Protein AF-A0A7L3JAN7-F1 (afdb_monomer)

Mean predicted aligned error: 4.41 Å

pLDDT: mean 91.69, std 8.7, range [56.47, 98.56]

Secondary structure (DSSP, 8-state):
--HHHHHHHHHHHHHHHHHHHHHS-TTT-HHHHHHHHHHHHHHHHHHHHHHHHHHHHH-TTSPPP-GGGGGS-HHHHHTTHHHHHHHHHHHHHHT---S--HHHHHHHHHHHHHHHHHHHHHHHHHHHHHHH-TT---HHHHHHHHHHHHHHHHHHHH-

Radius of gyration: 16.29 Å; Cα contacts (8 Å, |Δi|>4): 127; chains: 1; bounding box: 38×38×42 Å

Foldseek 3Di:
DQLLVQLLVLLVQLVVLVVVLVPDDCVVPVPVNVVSVVSNLVSVLSNVVSLVVVCCVQPVPLFDDQPVCVVDDPVCVVVRVLSVLLVVLVCLQVVHDDPDDVVLSVVLNVLSVQLVVLVVVLSVVSNVCSVPPSDDQDPVNSVSSSSNSVSSSVNVNSD

Organism: Thalassarche chlororhynchos (NCBI:txid54017)

Structure (mmCIF, N/CA/C/O backbone):
data_AF-A0A7L3JAN7-F1
#
_entry.id   AF-A0A7L3JAN7-F1
#
loop_
_atom_site.group_PDB
_atom_site.id
_atom_site.type_symbol
_atom_site.label_atom_id
_atom_site.label_alt_id
_atom_site.label_comp_id
_atom_site.label_asym_id
_atom_site.label_entity_id
_atom_site.label_seq_id
_atom_site.pdbx_PDB_ins_code
_atom_site.Cartn_x
_atom_site.Cartn_y
_atom_site.Cartn_z
_atom_site.occupancy
_atom_site.B_iso_or_equiv
_atom_site.auth_seq_id
_atom_site.auth_comp_id
_atom_site.auth_asym_id
_atom_site.auth_atom_id
_atom_site.pdbx_PDB_model_num
ATOM 1 N N . PRO A 1 1 ? 6.559 2.636 20.059 1.00 58.41 1 PRO A N 1
ATOM 2 C CA . PRO A 1 1 ? 6.334 3.864 19.250 1.00 58.41 1 PRO A CA 1
ATOM 3 C C . PRO A 1 1 ? 4.873 3.935 18.775 1.00 58.41 1 PRO A C 1
ATOM 5 O O . PRO A 1 1 ? 4.295 2.883 18.518 1.00 58.41 1 PRO A O 1
ATOM 8 N N . ARG A 1 2 ? 4.266 5.126 18.675 1.00 86.06 2 ARG A N 1
ATOM 9 C CA . ARG A 1 2 ? 2.889 5.271 18.154 1.00 86.06 2 ARG A CA 1
ATOM 10 C C . ARG A 1 2 ? 2.864 4.901 16.658 1.00 86.06 2 ARG A C 1
ATOM 12 O O . ARG A 1 2 ? 3.859 5.122 15.967 1.00 86.06 2 ARG A O 1
ATOM 19 N N . LEU A 1 3 ? 1.791 4.283 16.159 1.00 93.88 3 LEU A N 1
ATOM 20 C CA . LEU A 1 3 ? 1.732 3.800 14.766 1.00 93.88 3 LEU A CA 1
ATOM 21 C C . LEU A 1 3 ? 1.834 4.943 13.749 1.00 93.88 3 LEU A C 1
ATOM 23 O O . LEU A 1 3 ? 2.623 4.853 12.817 1.00 93.88 3 LEU A O 1
ATOM 27 N N . LEU A 1 4 ? 1.150 6.06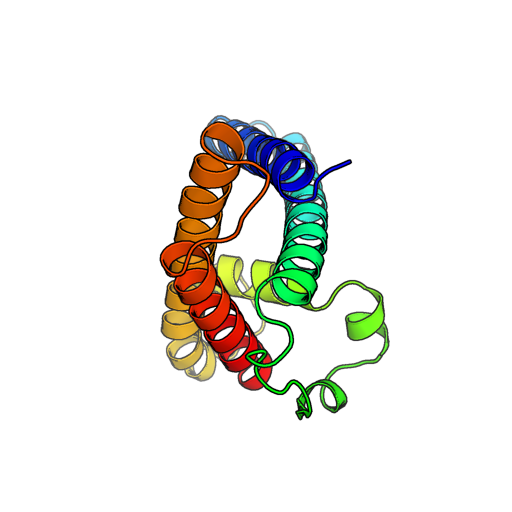3 13.991 1.00 94.38 4 LEU A N 1
ATOM 28 C CA . LEU A 1 4 ? 1.204 7.252 13.131 1.00 94.38 4 LEU A CA 1
ATOM 29 C C . LEU A 1 4 ? 2.622 7.828 12.965 1.00 94.38 4 LEU A C 1
ATOM 31 O O . LEU A 1 4 ? 3.001 8.239 11.869 1.00 94.38 4 LEU A O 1
ATOM 35 N N . SER A 1 5 ? 3.455 7.805 14.012 1.00 94.25 5 SER A N 1
ATOM 36 C CA . SER A 1 5 ? 4.853 8.237 13.871 1.00 94.25 5 SER A CA 1
ATOM 37 C C . SER A 1 5 ? 5.676 7.250 13.040 1.00 94.25 5 SER A C 1
ATOM 39 O O . SER A 1 5 ? 6.516 7.674 12.258 1.00 94.25 5 SER A O 1
ATOM 41 N N . GLN A 1 6 ? 5.430 5.940 13.183 1.00 95.94 6 GLN A N 1
ATOM 42 C CA . GLN A 1 6 ? 6.083 4.931 12.334 1.00 95.94 6 GLN A CA 1
ATOM 43 C C . GLN A 1 6 ? 5.673 5.123 10.871 1.00 95.94 6 GLN A C 1
ATOM 45 O O . GLN A 1 6 ? 6.530 5.110 9.993 1.00 95.94 6 GLN A O 1
ATOM 50 N N . PHE A 1 7 ? 4.382 5.371 10.633 1.00 97.06 7 PHE A N 1
ATOM 51 C CA . PHE A 1 7 ? 3.840 5.634 9.308 1.00 97.06 7 PHE A CA 1
ATOM 52 C C . PHE A 1 7 ? 4.507 6.841 8.653 1.00 97.06 7 PHE A C 1
ATOM 54 O O . PHE A 1 7 ? 4.970 6.727 7.527 1.00 97.06 7 PHE A O 1
ATOM 61 N N . PHE A 1 8 ? 4.621 7.959 9.376 1.00 96.56 8 PHE A N 1
ATOM 62 C CA . PHE A 1 8 ? 5.249 9.178 8.865 1.00 96.56 8 PHE A CA 1
ATOM 63 C C . PHE A 1 8 ? 6.664 8.914 8.327 1.00 96.56 8 PHE A C 1
ATOM 65 O O . PHE A 1 8 ? 6.959 9.243 7.183 1.00 96.56 8 PHE A O 1
ATOM 72 N N . PHE A 1 9 ? 7.520 8.246 9.108 1.00 97.19 9 PHE A N 1
ATOM 73 C CA . PHE A 1 9 ? 8.890 7.949 8.676 1.00 97.19 9 PHE A CA 1
ATOM 74 C C . PHE A 1 9 ? 8.959 6.913 7.546 1.00 97.19 9 PHE A C 1
ATOM 76 O O . PHE A 1 9 ? 9.821 7.012 6.670 1.00 97.19 9 PHE A O 1
ATOM 83 N N . ALA A 1 10 ? 8.073 5.913 7.550 1.00 98.12 10 ALA A N 1
ATOM 84 C CA . ALA A 1 10 ? 7.998 4.936 6.467 1.00 98.12 10 ALA A CA 1
ATOM 85 C C . ALA A 1 10 ? 7.574 5.599 5.148 1.00 98.12 10 ALA A C 1
ATOM 87 O O . ALA A 1 10 ? 8.159 5.340 4.098 1.00 98.12 10 ALA A O 1
ATOM 88 N N . ASP A 1 11 ? 6.604 6.502 5.212 1.00 98.31 11 ASP A N 1
ATOM 89 C CA . ASP A 1 11 ? 6.103 7.247 4.068 1.00 98.31 11 ASP A CA 1
ATOM 90 C C . ASP A 1 11 ? 7.118 8.284 3.541 1.00 98.31 11 ASP A C 1
ATOM 92 O O . ASP A 1 11 ? 7.285 8.415 2.323 1.00 98.31 11 ASP A O 1
ATOM 96 N N . GLU A 1 12 ? 7.867 8.960 4.420 1.00 98.00 12 GLU A N 1
ATOM 97 C CA . GLU A 1 12 ? 9.006 9.797 4.016 1.00 98.00 12 GLU A CA 1
ATOM 98 C C . GLU A 1 12 ? 10.072 8.983 3.277 1.00 98.00 12 GLU A C 1
ATOM 100 O O . GLU A 1 12 ? 10.631 9.454 2.285 1.00 98.00 12 GLU A O 1
ATOM 105 N N . ARG A 1 13 ? 10.346 7.750 3.727 1.00 98.12 13 ARG A N 1
ATOM 106 C CA . ARG A 1 13 ? 11.302 6.861 3.058 1.00 98.12 13 ARG A CA 1
ATOM 107 C C . ARG A 1 13 ? 10.844 6.512 1.644 1.00 98.12 13 ARG A C 1
ATOM 109 O O . ARG A 1 13 ? 11.642 6.655 0.725 1.00 98.12 13 ARG A O 1
ATOM 116 N N . VAL A 1 14 ? 9.583 6.110 1.463 1.00 98.06 14 VAL A N 1
ATOM 117 C CA . VAL A 1 14 ? 9.018 5.842 0.126 1.00 98.06 14 VAL A CA 1
ATOM 118 C C . VAL A 1 14 ? 9.129 7.090 -0.753 1.00 98.06 14 VAL A C 1
ATOM 120 O O . VAL A 1 14 ? 9.633 7.022 -1.868 1.00 98.06 14 VAL A O 1
ATOM 123 N N . THR A 1 15 ? 8.717 8.249 -0.234 1.00 97.88 15 THR A N 1
ATOM 124 C CA . THR A 1 15 ? 8.755 9.527 -0.967 1.00 97.88 15 THR A CA 1
ATOM 125 C C . THR A 1 15 ? 10.170 9.892 -1.413 1.00 97.88 15 THR A C 1
ATOM 127 O O . THR A 1 15 ? 10.365 10.326 -2.546 1.00 97.88 15 THR A O 1
ATOM 130 N N . ARG A 1 16 ? 11.166 9.680 -0.547 1.00 98.12 16 ARG A N 1
ATOM 131 C CA . ARG A 1 16 ? 12.573 9.936 -0.860 1.00 98.12 16 ARG A CA 1
ATOM 132 C C . ARG A 1 16 ? 13.082 9.033 -1.977 1.00 98.12 16 ARG A C 1
ATOM 134 O O . ARG A 1 16 ? 13.635 9.546 -2.939 1.00 98.12 16 ARG A O 1
ATOM 141 N N . VAL A 1 17 ? 12.854 7.722 -1.880 1.00 97.75 17 VAL A N 1
ATOM 142 C CA . VAL A 1 17 ? 13.305 6.772 -2.909 1.00 97.75 17 VAL A CA 1
ATOM 143 C C . VAL A 1 17 ? 12.636 7.070 -4.255 1.00 97.75 17 VAL A C 1
ATOM 145 O O . VAL A 1 17 ? 13.313 7.082 -5.276 1.00 97.75 17 VAL A O 1
ATOM 148 N N . VAL A 1 18 ? 11.338 7.397 -4.270 1.00 96.12 18 VAL A N 1
ATOM 149 C CA . VAL A 1 18 ? 10.638 7.826 -5.497 1.00 96.12 18 VAL A CA 1
ATOM 150 C C . VAL A 1 18 ? 11.263 9.095 -6.087 1.00 96.12 18 VAL A C 1
ATOM 152 O O . VAL A 1 18 ? 11.450 9.180 -7.299 1.00 96.12 18 VAL A O 1
ATOM 155 N N . ALA A 1 19 ? 11.612 10.080 -5.256 1.00 97.00 19 ALA A N 1
ATOM 156 C CA . ALA A 1 19 ? 12.277 11.295 -5.723 1.00 97.00 19 ALA A CA 1
ATOM 157 C C . ALA A 1 19 ? 13.674 11.009 -6.303 1.00 97.00 19 ALA A C 1
ATOM 159 O O . ALA A 1 19 ? 14.031 11.588 -7.327 1.00 97.00 19 ALA A O 1
ATOM 160 N N . GLU A 1 20 ? 14.437 10.101 -5.687 1.00 96.69 20 GLU A N 1
ATOM 161 C CA . GLU A 1 20 ? 15.737 9.650 -6.198 1.00 96.69 20 GLU A CA 1
ATOM 162 C C . GLU A 1 20 ? 15.596 8.933 -7.547 1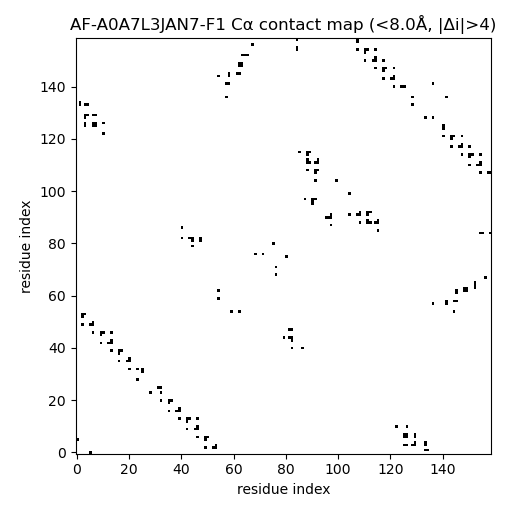.00 96.69 20 GLU A C 1
ATOM 164 O O . GLU A 1 20 ? 16.352 9.229 -8.467 1.00 96.69 20 GLU A O 1
ATOM 169 N N . ILE A 1 21 ? 14.590 8.063 -7.701 1.00 94.88 21 ILE A N 1
ATOM 170 C CA . ILE A 1 21 ? 14.285 7.392 -8.974 1.00 94.88 21 ILE A CA 1
ATOM 171 C C . ILE A 1 21 ? 13.954 8.414 -10.066 1.00 94.88 21 ILE A C 1
ATOM 173 O O . ILE A 1 21 ? 14.512 8.343 -11.155 1.00 94.88 21 ILE A O 1
ATOM 177 N N . ASN A 1 22 ? 13.082 9.383 -9.776 1.00 93.19 22 ASN A N 1
ATOM 178 C CA . ASN A 1 22 ? 12.664 10.397 -10.751 1.00 93.19 22 ASN A CA 1
ATOM 179 C C . ASN A 1 22 ? 13.799 11.346 -11.168 1.00 93.19 22 ASN A C 1
ATOM 181 O O . ASN A 1 22 ? 13.721 11.962 -12.228 1.00 93.19 22 ASN A O 1
ATOM 185 N N . GLY A 1 23 ? 14.817 11.510 -10.320 1.00 92.56 23 GLY A N 1
ATOM 186 C CA . GLY A 1 23 ? 16.007 12.305 -10.618 1.00 92.56 23 GLY A CA 1
ATOM 187 C C . GLY A 1 23 ? 17.126 11.522 -11.309 1.00 92.56 23 GLY A C 1
ATOM 188 O O . GLY A 1 23 ? 18.111 12.137 -11.718 1.00 92.56 23 GLY A O 1
ATOM 189 N N . LEU A 1 24 ? 17.005 10.195 -11.417 1.00 93.12 24 LEU A N 1
ATOM 190 C CA . LEU A 1 24 ? 18.018 9.334 -12.014 1.00 93.12 24 LEU A CA 1
ATOM 191 C C . LEU A 1 24 ? 17.803 9.202 -13.526 1.00 93.12 24 LEU A C 1
ATOM 193 O O . LEU A 1 24 ? 16.704 8.912 -13.992 1.00 93.12 24 LEU A O 1
ATOM 197 N N . ASP A 1 25 ? 18.887 9.331 -14.286 1.00 89.56 25 ASP A N 1
ATOM 198 C CA . ASP A 1 25 ? 18.917 8.909 -15.682 1.00 89.56 25 ASP A CA 1
ATOM 199 C C . ASP A 1 25 ? 19.216 7.402 -15.750 1.00 89.56 25 ASP A C 1
ATOM 201 O O . ASP A 1 25 ? 20.354 6.961 -15.561 1.00 89.56 25 ASP A O 1
ATOM 205 N N . ALA A 1 26 ? 18.173 6.603 -15.983 1.00 82.31 26 ALA A N 1
ATOM 206 C CA . ALA A 1 26 ? 18.275 5.147 -16.016 1.00 82.31 26 ALA A CA 1
ATOM 207 C C . ALA A 1 26 ? 19.104 4.617 -17.202 1.00 82.31 26 ALA A C 1
ATOM 209 O O . ALA A 1 26 ? 19.590 3.487 -17.133 1.00 82.31 26 ALA A O 1
ATOM 210 N N . GLU A 1 27 ? 19.287 5.404 -18.270 1.00 88.25 27 GLU A N 1
ATOM 211 C CA . GLU A 1 27 ? 20.137 5.014 -19.402 1.00 88.25 27 GLU A CA 1
ATOM 212 C C . GLU A 1 27 ? 21.622 5.150 -19.049 1.00 88.25 27 GLU A C 1
ATOM 214 O O . GLU A 1 27 ? 22.447 4.349 -19.497 1.00 88.25 27 GLU A O 1
ATOM 219 N N . LEU A 1 28 ? 21.960 6.137 -18.212 1.00 89.19 28 LEU A N 1
ATOM 220 C CA . LEU A 1 28 ? 23.331 6.390 -17.770 1.00 89.19 28 LEU A CA 1
ATOM 221 C C . LEU A 1 28 ? 23.756 5.504 -16.593 1.00 89.19 28 LEU A C 1
ATOM 223 O O . LEU A 1 28 ? 24.926 5.124 -16.528 1.00 89.19 28 LEU A O 1
ATOM 227 N N . ASP A 1 29 ? 22.839 5.160 -15.682 1.00 92.50 29 ASP A N 1
ATOM 228 C CA . ASP A 1 29 ? 23.137 4.303 -14.524 1.00 92.50 29 ASP A CA 1
ATOM 229 C C . ASP A 1 29 ? 22.033 3.260 -14.231 1.00 92.50 29 ASP A C 1
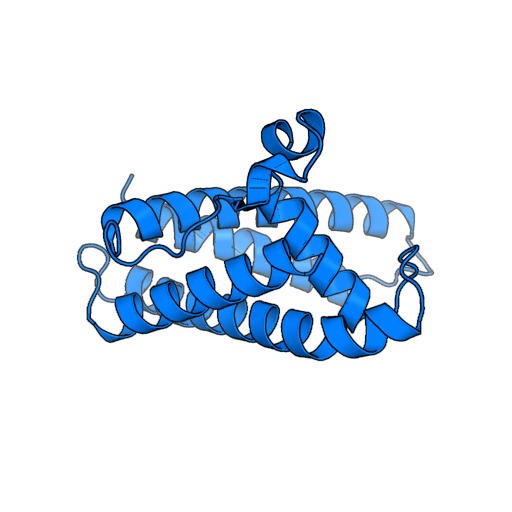ATOM 231 O O . ASP A 1 29 ? 21.265 3.371 -13.265 1.00 92.50 29 ASP A O 1
ATOM 235 N N . PRO A 1 30 ? 21.952 2.191 -15.046 1.00 92.38 30 PRO A N 1
ATOM 236 C CA . PRO A 1 30 ? 20.951 1.141 -14.868 1.00 92.38 30 PRO A CA 1
ATOM 237 C C . PRO A 1 30 ? 21.161 0.322 -13.585 1.00 92.38 30 PRO A C 1
ATOM 239 O O . PRO A 1 30 ? 20.203 -0.227 -13.041 1.00 92.38 30 PRO A O 1
ATOM 242 N N . GLN A 1 31 ? 22.393 0.228 -13.069 1.00 94.12 31 GLN A N 1
ATOM 243 C CA . GLN A 1 31 ? 22.662 -0.497 -11.823 1.00 94.12 31 GLN A CA 1
ATOM 244 C C . GLN A 1 31 ? 22.092 0.253 -10.623 1.00 94.12 31 GLN A C 1
ATOM 246 O O . GLN A 1 31 ? 21.417 -0.354 -9.787 1.00 94.12 31 GLN A O 1
ATOM 251 N N . GLN A 1 32 ? 22.304 1.568 -10.561 1.00 94.44 32 GLN A N 1
ATOM 252 C CA . GLN A 1 32 ? 21.709 2.400 -9.524 1.00 94.44 32 GLN A CA 1
ATOM 253 C C . GLN A 1 32 ? 20.180 2.389 -9.606 1.00 94.44 32 GLN A C 1
ATOM 255 O O . GLN A 1 32 ? 19.520 2.323 -8.568 1.00 94.44 32 GLN A O 1
ATOM 260 N N . TYR A 1 33 ? 19.607 2.369 -10.814 1.00 93.81 33 TYR A N 1
ATOM 261 C CA . TYR A 1 33 ? 18.159 2.244 -10.995 1.00 93.81 33 TYR A CA 1
ATOM 262 C C . TYR A 1 33 ? 17.614 0.952 -10.365 1.00 93.81 33 TYR A C 1
ATOM 264 O O . TYR A 1 33 ? 16.668 1.003 -9.581 1.00 93.81 33 TYR A O 1
ATOM 272 N N . LEU A 1 34 ? 18.259 -0.197 -10.608 1.00 93.75 34 LEU A N 1
ATOM 273 C CA . LEU A 1 34 ? 17.876 -1.477 -9.993 1.00 93.75 34 LEU A CA 1
ATOM 274 C C . LEU A 1 34 ? 17.999 -1.460 -8.461 1.00 93.75 34 LEU A C 1
ATOM 276 O O . LEU A 1 34 ? 17.137 -1.997 -7.761 1.00 93.75 34 LEU A O 1
ATOM 280 N N . VAL A 1 35 ? 19.046 -0.824 -7.926 1.00 96.19 35 VAL A N 1
ATOM 281 C CA . VAL A 1 35 ? 19.212 -0.654 -6.474 1.00 96.19 35 VAL A CA 1
ATOM 282 C C . VAL A 1 35 ? 18.065 0.170 -5.894 1.00 96.19 35 VAL A C 1
ATOM 284 O O . VAL A 1 35 ? 17.488 -0.227 -4.879 1.00 96.19 35 VAL A O 1
ATOM 287 N N . LEU A 1 36 ? 17.704 1.285 -6.532 1.00 96.50 36 LEU A N 1
ATOM 288 C CA . LEU A 1 36 ? 16.601 2.134 -6.089 1.00 96.50 36 LEU A CA 1
ATOM 289 C C . LEU A 1 36 ? 15.244 1.430 -6.205 1.00 96.50 36 LEU A C 1
ATOM 291 O O . LEU A 1 36 ? 14.439 1.548 -5.285 1.00 96.50 36 LEU A O 1
ATOM 295 N N . LEU A 1 37 ? 15.005 0.641 -7.257 1.00 94.19 37 LEU A N 1
ATOM 296 C CA . LEU A 1 37 ? 13.794 -0.180 -7.373 1.00 94.19 37 LEU A CA 1
ATOM 297 C C . LEU A 1 37 ? 13.673 -1.184 -6.221 1.00 94.19 37 LEU A C 1
ATOM 299 O O . LEU A 1 37 ? 12.611 -1.305 -5.612 1.00 94.19 37 LEU A O 1
ATOM 303 N N . ASN A 1 38 ? 14.766 -1.858 -5.855 1.00 94.75 38 ASN A N 1
ATOM 304 C CA . ASN A 1 38 ? 14.763 -2.754 -4.700 1.00 94.75 38 ASN A CA 1
ATOM 305 C C . ASN A 1 38 ? 14.531 -1.992 -3.380 1.00 94.75 38 ASN A C 1
ATOM 307 O O . ASN A 1 38 ? 13.787 -2.442 -2.509 1.00 94.75 38 ASN A O 1
ATOM 311 N N . GLN A 1 39 ? 15.128 -0.806 -3.221 1.00 97.00 39 GLN A N 1
ATOM 312 C CA . GLN A 1 39 ? 14.869 0.042 -2.054 1.00 97.00 39 GLN A CA 1
ATOM 313 C C . GLN A 1 39 ? 13.412 0.508 -1.987 1.00 97.00 39 GLN A C 1
ATOM 315 O O . GLN A 1 39 ? 12.849 0.559 -0.889 1.00 97.00 39 GLN A O 1
ATOM 320 N N . LEU A 1 40 ? 12.805 0.813 -3.137 1.00 96.56 40 LEU A N 1
ATOM 321 C CA . LEU A 1 40 ? 11.405 1.198 -3.244 1.00 96.56 40 LEU A CA 1
ATOM 322 C C . LEU A 1 40 ? 10.526 0.038 -2.787 1.00 96.56 40 LEU A C 1
ATOM 324 O O . LEU A 1 40 ? 9.767 0.217 -1.835 1.00 96.56 40 LEU A O 1
ATOM 328 N N . HIS A 1 41 ? 10.744 -1.154 -3.347 1.00 94.50 41 HIS A N 1
ATOM 329 C CA . HIS A 1 41 ? 10.035 -2.379 -2.981 1.00 94.50 41 HIS A CA 1
ATOM 330 C C . HIS A 1 41 ? 10.083 -2.646 -1.468 1.00 94.50 41 HIS A C 1
ATOM 332 O O . HIS A 1 41 ? 9.049 -2.851 -0.832 1.00 94.50 41 HIS A O 1
ATOM 338 N N . LEU A 1 42 ? 11.269 -2.578 -0.853 1.00 95.81 42 LEU A N 1
ATOM 339 C CA . LEU A 1 42 ? 11.425 -2.780 0.593 1.00 95.81 42 LEU A CA 1
ATOM 340 C C . LEU A 1 42 ? 10.748 -1.676 1.422 1.00 95.81 42 LEU A C 1
ATOM 342 O O . LEU A 1 42 ? 10.202 -1.942 2.496 1.00 95.81 42 LEU A O 1
ATOM 346 N N . SER A 1 43 ? 10.788 -0.427 0.953 1.00 97.44 43 SER A N 1
ATOM 347 C CA . SER A 1 43 ? 10.142 0.694 1.644 1.00 97.44 43 SER A CA 1
ATOM 348 C C . SER A 1 43 ? 8.613 0.623 1.575 1.00 97.44 43 SER A C 1
ATOM 350 O O . SER A 1 43 ? 7.955 0.884 2.582 1.00 97.44 43 SER A O 1
ATOM 352 N N . GLN A 1 44 ? 8.055 0.196 0.439 1.00 97.00 44 GLN A N 1
ATOM 353 C CA . GLN A 1 44 ? 6.624 -0.044 0.250 1.00 97.00 44 GLN A CA 1
ATOM 354 C C . GLN A 1 44 ? 6.139 -1.212 1.113 1.00 97.00 44 GLN A C 1
ATOM 356 O O . GLN A 1 44 ? 5.154 -1.052 1.831 1.00 97.00 44 GLN A O 1
ATOM 361 N N . ALA A 1 45 ? 6.878 -2.328 1.151 1.00 96.06 45 ALA A N 1
ATOM 362 C CA . ALA A 1 45 ? 6.581 -3.450 2.044 1.00 96.06 45 ALA A CA 1
ATOM 363 C C . ALA A 1 45 ? 6.473 -2.994 3.506 1.00 96.06 45 ALA A C 1
ATOM 365 O O . ALA A 1 45 ? 5.535 -3.356 4.218 1.00 96.06 45 ALA A O 1
ATOM 366 N N . HIS A 1 46 ? 7.423 -2.166 3.950 1.00 97.00 46 HIS A N 1
ATOM 367 C CA . HIS A 1 46 ? 7.427 -1.634 5.308 1.00 97.00 46 HIS A CA 1
ATOM 368 C C . HIS A 1 46 ? 6.251 -0.682 5.572 1.00 97.00 46 HIS A C 1
ATOM 370 O O . HIS A 1 46 ? 5.618 -0.766 6.626 1.00 97.00 46 HIS A O 1
ATOM 376 N N . LEU A 1 47 ? 5.936 0.199 4.617 1.00 97.94 47 LEU A N 1
ATOM 377 C CA . LEU A 1 47 ? 4.787 1.101 4.693 1.00 97.94 47 LEU A CA 1
ATOM 378 C C . LEU A 1 47 ? 3.471 0.318 4.812 1.00 97.94 47 LEU A C 1
ATOM 380 O O . LEU A 1 47 ? 2.671 0.609 5.701 1.00 97.94 47 LEU A O 1
ATOM 384 N N . LEU A 1 48 ? 3.271 -0.689 3.956 1.00 97.44 48 LEU A N 1
ATOM 385 C CA . LEU A 1 48 ? 2.084 -1.547 3.950 1.00 97.44 48 LEU A CA 1
ATOM 386 C C . LEU A 1 48 ? 1.935 -2.321 5.264 1.00 97.44 48 LEU A C 1
ATOM 388 O O . LEU A 1 48 ? 0.844 -2.363 5.821 1.00 97.44 48 LEU A O 1
ATOM 392 N N . ALA A 1 49 ? 3.027 -2.847 5.824 1.00 96.38 49 ALA A N 1
ATOM 393 C CA . ALA A 1 49 ? 2.991 -3.528 7.119 1.00 96.38 49 ALA A CA 1
ATOM 394 C C . ALA A 1 49 ? 2.563 -2.597 8.272 1.00 96.38 49 ALA A C 1
ATOM 396 O O . ALA A 1 49 ? 1.892 -3.021 9.214 1.00 96.38 49 ALA A O 1
ATOM 397 N N . ILE A 1 50 ? 2.937 -1.314 8.224 1.00 97.19 50 ILE A N 1
ATOM 398 C CA . ILE A 1 50 ? 2.469 -0.325 9.205 1.00 97.19 50 ILE A CA 1
ATOM 399 C C . ILE A 1 50 ? 1.005 0.043 8.949 1.00 97.19 50 ILE A C 1
ATOM 401 O O . ILE A 1 50 ? 0.248 0.171 9.911 1.00 97.19 50 ILE A O 1
ATOM 405 N N . LEU A 1 51 ? 0.600 0.193 7.684 1.00 97.12 51 LEU A N 1
ATOM 406 C CA . LEU A 1 51 ? -0.795 0.439 7.311 1.00 97.12 51 LEU A CA 1
ATOM 407 C C . LEU A 1 51 ? -1.718 -0.676 7.790 1.00 97.12 51 LEU A C 1
ATOM 409 O O . LEU A 1 51 ? -2.769 -0.373 8.342 1.00 97.12 51 LEU A O 1
ATOM 413 N N . GLU A 1 52 ? -1.305 -1.933 7.652 1.00 96.38 52 GLU A N 1
ATOM 414 C CA . GLU A 1 52 ? -2.058 -3.087 8.141 1.00 96.38 52 GLU A CA 1
ATOM 415 C C . GLU A 1 52 ? -2.344 -2.960 9.640 1.00 96.38 52 GLU A C 1
ATOM 417 O O . GLU A 1 52 ? -3.496 -2.989 10.065 1.00 96.38 52 GLU A O 1
ATOM 422 N N . ARG A 1 53 ? -1.313 -2.654 10.435 1.00 96.50 53 ARG A N 1
ATOM 423 C CA . ARG A 1 53 ? -1.448 -2.433 11.884 1.00 96.50 53 ARG A CA 1
ATOM 424 C C . ARG A 1 53 ? -2.322 -1.225 12.223 1.00 96.50 53 ARG A C 1
ATOM 426 O O . ARG A 1 53 ? -3.053 -1.246 13.209 1.00 96.50 53 ARG A O 1
ATOM 433 N N . ILE A 1 54 ? -2.252 -0.154 11.426 1.00 96.62 54 ILE A N 1
ATOM 434 C CA . ILE A 1 54 ? -3.150 0.999 11.579 1.00 96.62 54 ILE A CA 1
ATOM 435 C C . ILE A 1 54 ? -4.593 0.574 11.310 1.00 96.62 54 ILE A C 1
ATOM 437 O O . ILE A 1 54 ? -5.479 0.955 12.069 1.00 96.62 54 ILE A O 1
ATOM 441 N N . MET A 1 55 ? -4.848 -0.220 10.271 1.00 97.12 55 MET A N 1
ATOM 442 C CA . MET A 1 55 ? -6.188 -0.704 9.941 1.00 97.12 55 MET A CA 1
ATOM 443 C C . MET A 1 55 ? -6.735 -1.663 11.005 1.00 97.12 55 MET A C 1
ATOM 445 O O . MET A 1 55 ? -7.906 -1.552 11.363 1.00 97.12 55 MET A O 1
ATOM 449 N N . GLU A 1 56 ? -5.901 -2.544 11.561 1.00 96.00 56 GLU A N 1
ATOM 450 C CA . GLU A 1 56 ? -6.249 -3.395 12.708 1.00 96.00 56 GLU A CA 1
ATOM 451 C C . GLU A 1 56 ? -6.688 -2.573 13.933 1.00 96.00 56 GLU A C 1
ATOM 453 O O . GLU A 1 56 ? -7.641 -2.944 14.613 1.00 96.00 56 GLU A O 1
ATOM 458 N N . GLU A 1 57 ? -6.039 -1.436 14.206 1.00 94.44 57 GLU A N 1
ATOM 459 C CA . GLU A 1 57 ? -6.403 -0.553 15.325 1.00 94.44 57 GLU A CA 1
ATOM 460 C C . GLU A 1 57 ? -7.638 0.315 15.013 1.00 94.44 57 GLU A C 1
ATOM 462 O O . GLU A 1 57 ? -8.494 0.544 15.868 1.00 94.44 57 GLU A O 1
ATOM 467 N N . CYS A 1 58 ? -7.738 0.814 13.783 1.00 94.75 58 CYS A N 1
ATOM 468 C CA . CYS A 1 58 ? -8.646 1.894 13.398 1.00 94.75 58 CYS A CA 1
ATOM 469 C C . CYS A 1 58 ? -10.008 1.403 12.873 1.00 94.75 58 CYS A C 1
ATOM 471 O O . CYS A 1 58 ? -11.057 2.017 13.127 1.00 94.75 58 CYS A O 1
ATOM 473 N N . ILE A 1 59 ? -9.998 0.290 12.134 1.00 96.56 59 ILE A N 1
ATOM 474 C CA . ILE A 1 59 ? -11.155 -0.263 11.418 1.00 96.56 59 ILE A CA 1
ATOM 475 C C . ILE A 1 59 ? -11.285 -1.798 11.573 1.00 96.56 59 ILE A C 1
ATOM 477 O O . ILE A 1 59 ? -11.604 -2.478 10.596 1.00 96.56 59 ILE A O 1
ATOM 481 N N . PRO A 1 60 ? -11.111 -2.381 12.781 1.00 95.88 60 PRO A N 1
ATOM 482 C CA . PRO A 1 60 ? -11.014 -3.837 12.972 1.00 95.88 60 PRO A CA 1
ATOM 483 C C . PRO A 1 60 ? -12.230 -4.630 12.471 1.00 95.88 60 PRO A C 1
ATOM 485 O O . PRO A 1 60 ? -12.096 -5.774 12.054 1.00 95.88 60 PRO A O 1
ATOM 488 N N . THR A 1 61 ? -13.424 -4.036 12.508 1.00 95.75 61 THR A N 1
ATOM 489 C CA . THR A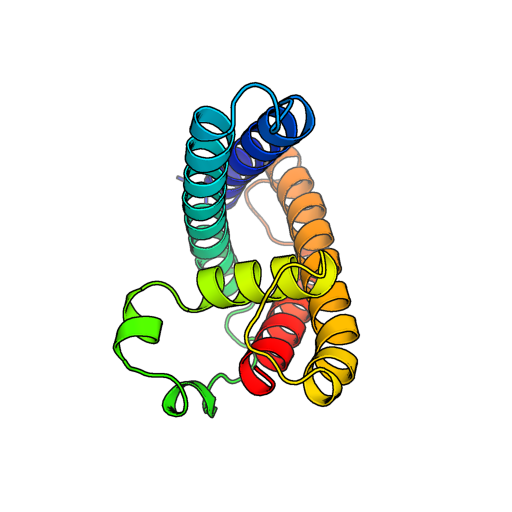 1 61 ? -14.689 -4.691 12.128 1.00 95.75 61 THR A CA 1
ATOM 490 C C . THR A 1 61 ? -15.192 -4.303 10.739 1.00 95.75 61 THR A C 1
ATOM 492 O O . THR A 1 61 ? -16.265 -4.742 10.334 1.00 95.75 61 THR A O 1
ATOM 495 N N . GLN A 1 62 ? -14.450 -3.458 10.020 1.00 96.38 62 GLN A N 1
ATOM 496 C CA . GLN A 1 62 ? -14.829 -2.939 8.701 1.00 96.38 62 GLN A CA 1
ATOM 497 C C . GLN A 1 62 ? -13.894 -3.445 7.592 1.00 96.38 62 GLN A C 1
ATOM 499 O O . GLN A 1 62 ? -14.007 -3.002 6.452 1.00 96.38 62 GLN A O 1
ATOM 504 N N . ARG A 1 63 ? -12.979 -4.365 7.928 1.00 96.94 63 ARG A N 1
ATOM 505 C CA . ARG A 1 63 ? -12.078 -5.015 6.974 1.00 96.94 63 ARG A CA 1
ATOM 506 C C . ARG A 1 63 ? -12.872 -5.893 6.011 1.00 96.94 63 ARG A C 1
ATOM 508 O O . ARG A 1 63 ? -13.757 -6.646 6.420 1.00 96.94 63 ARG A O 1
ATOM 515 N N . HIS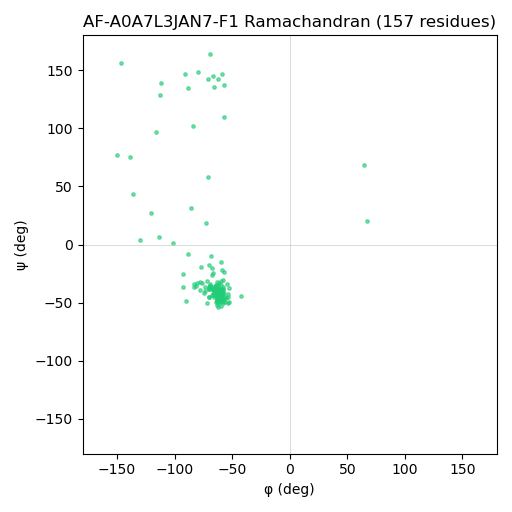 A 1 64 ? -12.537 -5.808 4.735 1.00 96.25 64 HIS A N 1
ATOM 516 C CA . HIS A 1 64 ? -13.093 -6.636 3.684 1.00 96.25 64 HIS A CA 1
ATOM 517 C C . HIS A 1 64 ? -12.576 -8.077 3.805 1.00 96.25 64 HIS A C 1
ATOM 519 O O . HIS A 1 64 ? -11.409 -8.304 4.144 1.00 96.25 64 HIS A O 1
ATOM 525 N N . SER A 1 65 ? -13.446 -9.054 3.517 1.00 94.25 65 SER A N 1
ATOM 526 C CA . SER A 1 65 ? -13.062 -10.471 3.531 1.00 94.25 65 SER A CA 1
ATOM 527 C C . SER A 1 65 ? -11.982 -10.754 2.485 1.00 94.25 65 SER A C 1
ATOM 529 O O . SER A 1 65 ? -12.021 -10.218 1.373 1.00 94.25 65 SER A O 1
ATOM 531 N N . ARG A 1 66 ? -11.056 -11.632 2.880 1.00 95.06 66 ARG A N 1
ATOM 532 C CA . ARG A 1 66 ? -9.923 -12.146 2.108 1.00 95.06 66 ARG A CA 1
ATOM 533 C C . ARG A 1 66 ? -9.982 -13.675 1.973 1.00 95.06 66 ARG A C 1
ATOM 535 O O . ARG A 1 66 ? -8.961 -14.329 1.808 1.00 95.06 66 ARG A O 1
ATOM 542 N N . ASP A 1 67 ? -11.176 -14.272 2.021 1.00 95.25 67 ASP A N 1
ATOM 543 C CA . ASP A 1 67 ? -11.349 -15.736 1.916 1.00 95.25 67 ASP A CA 1
ATOM 544 C C . ASP A 1 67 ? -10.799 -16.316 0.599 1.00 95.25 67 ASP A C 1
ATOM 546 O O . ASP A 1 67 ? -10.455 -17.493 0.519 1.00 95.25 67 ASP A O 1
ATOM 550 N N . TYR A 1 68 ? -10.663 -15.481 -0.436 1.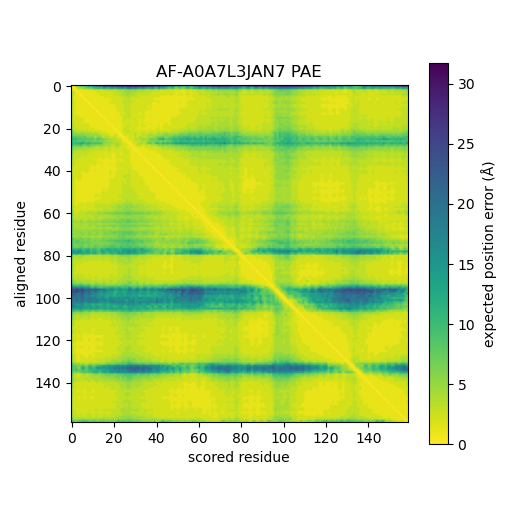00 94.06 68 TYR A N 1
ATOM 551 C CA . TYR A 1 68 ? -10.052 -15.850 -1.711 1.00 94.06 68 TYR A CA 1
ATOM 552 C C . TYR A 1 68 ? -8.543 -16.106 -1.624 1.00 94.06 68 TYR A C 1
ATOM 554 O O . TYR A 1 68 ? -7.989 -16.600 -2.601 1.00 94.06 68 TYR A O 1
ATOM 562 N N . LEU A 1 69 ? -7.864 -15.795 -0.510 1.00 92.19 69 LEU A N 1
ATOM 563 C CA . LEU A 1 69 ? -6.409 -15.965 -0.389 1.00 92.19 69 LEU A CA 1
ATOM 564 C C . LEU A 1 69 ? -5.943 -17.403 -0.642 1.00 92.19 69 LEU A C 1
ATOM 566 O O . LEU A 1 69 ? -4.821 -17.606 -1.089 1.00 92.19 69 LEU A O 1
ATOM 570 N N . VAL A 1 70 ? -6.831 -18.384 -0.455 1.00 92.94 70 VAL A N 1
ATOM 571 C CA . VAL A 1 70 ? -6.596 -19.801 -0.776 1.00 92.94 70 VAL A CA 1
ATOM 572 C C . VAL A 1 70 ? -6.275 -20.066 -2.253 1.00 92.94 70 VAL A C 1
ATOM 574 O O . VAL A 1 70 ? -5.815 -21.155 -2.580 1.00 92.94 70 VAL A O 1
ATOM 577 N N . LYS A 1 71 ? -6.533 -19.105 -3.156 1.00 93.06 71 LYS A N 1
ATOM 578 C CA . LYS A 1 71 ? -6.168 -19.213 -4.577 1.00 93.06 71 LYS A CA 1
ATOM 579 C C . LYS A 1 71 ? -4.680 -18.960 -4.831 1.00 93.06 71 LYS A C 1
ATOM 581 O O . LYS A 1 71 ? -4.193 -19.304 -5.905 1.00 93.06 71 LYS A O 1
ATOM 586 N N . PHE A 1 72 ? -3.985 -18.317 -3.892 1.00 90.62 72 PHE A N 1
ATOM 587 C CA . PHE A 1 72 ? -2.578 -17.967 -4.042 1.00 90.62 72 PHE A CA 1
ATOM 588 C C . PHE A 1 72 ? -1.667 -19.076 -3.498 1.00 90.62 72 PHE A C 1
ATOM 590 O O . PHE A 1 72 ? -2.022 -19.723 -2.511 1.00 90.62 72 PHE A O 1
ATOM 597 N N . PRO A 1 73 ? -0.482 -19.280 -4.103 1.00 90.69 73 PRO A N 1
ATOM 598 C CA . PRO A 1 73 ? 0.541 -20.167 -3.555 1.00 90.69 73 PRO A CA 1
ATOM 599 C C . PRO A 1 73 ? 0.976 -19.739 -2.147 1.00 90.69 73 PRO A C 1
ATOM 601 O O . PRO A 1 73 ? 1.035 -18.542 -1.848 1.00 90.69 73 PRO A O 1
ATOM 604 N N . GLU A 1 74 ? 1.323 -20.705 -1.294 1.00 88.06 74 GLU A N 1
ATOM 605 C CA . GLU A 1 74 ? 1.732 -20.444 0.093 1.00 88.06 74 GLU A CA 1
ATOM 606 C C . GLU A 1 74 ? 2.973 -19.546 0.169 1.00 88.06 74 GLU A C 1
ATOM 608 O O . GLU A 1 74 ? 3.054 -18.685 1.044 1.00 88.06 74 GLU A O 1
ATOM 613 N N . GLU A 1 75 ? 3.904 -19.681 -0.778 1.00 87.06 75 GLU A N 1
ATOM 614 C CA . GLU A 1 75 ? 5.121 -18.871 -0.843 1.00 87.06 75 GLU A CA 1
ATOM 615 C C . GLU A 1 75 ? 4.788 -17.381 -0.960 1.00 87.06 75 GLU A C 1
ATOM 617 O O . GLU A 1 75 ? 5.376 -16.552 -0.271 1.00 87.06 75 GLU A O 1
ATOM 622 N N . LEU A 1 76 ? 3.774 -17.039 -1.762 1.00 83.12 76 LEU A N 1
ATOM 623 C CA . LEU A 1 76 ? 3.350 -15.656 -1.968 1.00 83.12 76 LEU A CA 1
ATOM 624 C C . LEU A 1 76 ? 2.646 -15.077 -0.732 1.00 83.12 76 LEU A C 1
ATOM 626 O O . LEU A 1 76 ? 2.743 -13.879 -0.459 1.00 83.12 76 LEU A O 1
ATOM 630 N N . LEU A 1 77 ? 1.950 -15.922 0.034 1.00 84.12 77 LEU A N 1
ATOM 631 C CA . LEU A 1 77 ? 1.330 -15.530 1.301 1.00 84.12 77 LEU A CA 1
ATOM 632 C C . LEU A 1 77 ? 2.388 -15.241 2.375 1.00 84.12 77 LEU A C 1
ATOM 634 O O . LEU A 1 77 ? 2.214 -14.317 3.170 1.00 84.12 77 LE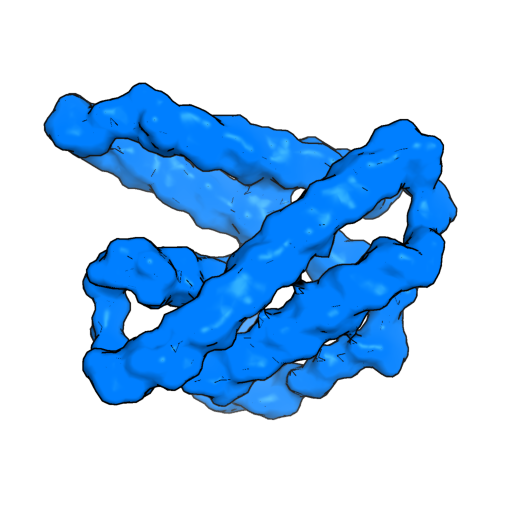U A O 1
ATOM 638 N N . VAL A 1 78 ? 3.490 -15.998 2.376 1.00 76.50 78 VAL A N 1
ATOM 639 C CA . VAL A 1 78 ? 4.626 -15.802 3.289 1.00 76.50 78 VAL A CA 1
ATOM 640 C C . VAL A 1 78 ? 5.463 -14.580 2.888 1.00 76.50 78 VAL A C 1
ATOM 642 O O . VAL A 1 78 ? 5.807 -13.771 3.751 1.00 76.50 78 VAL A O 1
ATOM 645 N N . ASP A 1 79 ? 5.719 -14.387 1.591 1.00 70.88 79 ASP A N 1
ATOM 646 C CA . ASP A 1 79 ? 6.586 -13.328 1.048 1.00 70.88 79 ASP A CA 1
ATOM 647 C C . ASP A 1 79 ? 5.871 -11.980 0.824 1.00 70.88 79 ASP A C 1
ATOM 649 O O . ASP A 1 79 ? 6.251 -11.184 -0.034 1.00 70.88 79 ASP A O 1
ATOM 653 N N . ASN A 1 80 ? 4.863 -11.662 1.641 1.00 82.19 80 ASN A N 1
ATOM 654 C CA . ASN A 1 80 ? 4.151 -10.379 1.619 1.00 82.19 80 ASN A CA 1
ATOM 655 C C . ASN A 1 80 ? 3.373 -10.135 0.308 1.00 82.19 80 ASN A C 1
ATOM 657 O O . ASN A 1 80 ? 3.691 -9.235 -0.479 1.00 82.19 80 ASN A O 1
ATOM 661 N N . LEU A 1 81 ? 2.310 -10.924 0.104 1.00 89.31 81 LEU A N 1
ATOM 662 C CA . LEU A 1 81 ? 1.343 -10.790 -0.996 1.00 89.31 81 LEU A CA 1
ATOM 663 C C . LEU A 1 81 ? 0.954 -9.331 -1.270 1.00 89.31 81 LEU A C 1
ATOM 665 O O . LEU A 1 81 ? 0.948 -8.910 -2.423 1.00 89.31 81 LEU A O 1
ATOM 669 N N . GLY A 1 82 ? 0.687 -8.534 -0.232 1.00 93.00 82 GLY A N 1
ATOM 670 C CA . GLY A 1 82 ? 0.285 -7.138 -0.402 1.00 93.00 82 GLY A CA 1
ATOM 671 C C . GLY A 1 82 ? 1.306 -6.315 -1.196 1.00 93.00 82 GLY A C 1
ATOM 672 O O . GLY A 1 82 ? 0.940 -5.566 -2.098 1.00 93.00 82 GLY A O 1
ATOM 673 N N . ASN A 1 83 ? 2.602 -6.493 -0.940 1.00 93.75 83 ASN A N 1
ATOM 674 C CA . ASN A 1 83 ? 3.620 -5.765 -1.696 1.00 93.75 83 ASN A CA 1
ATOM 675 C C . ASN A 1 83 ? 3.714 -6.238 -3.155 1.00 93.75 83 ASN A C 1
ATOM 677 O O . ASN A 1 83 ? 3.901 -5.424 -4.056 1.00 93.75 83 ASN A O 1
ATOM 681 N N . HIS A 1 84 ? 3.522 -7.538 -3.397 1.00 92.75 84 HIS A N 1
ATOM 682 C CA . HIS A 1 84 ? 3.437 -8.088 -4.751 1.00 92.75 84 HIS A CA 1
ATOM 683 C C . HIS A 1 84 ? 2.248 -7.514 -5.530 1.00 92.75 84 HIS A C 1
ATOM 685 O O . HIS A 1 84 ? 2.400 -7.141 -6.690 1.00 92.75 84 HIS A O 1
ATOM 691 N N . MET A 1 85 ? 1.083 -7.385 -4.892 1.00 94.88 85 MET A N 1
ATOM 692 C CA . MET A 1 85 ? -0.106 -6.791 -5.514 1.00 94.88 85 MET A CA 1
ATOM 693 C C . MET A 1 85 ? 0.079 -5.306 -5.808 1.00 94.88 85 MET A C 1
ATOM 695 O O . MET A 1 85 ? -0.337 -4.829 -6.862 1.00 94.88 85 MET A O 1
ATOM 699 N N . LEU A 1 86 ? 0.738 -4.574 -4.907 1.00 95.31 86 LEU A N 1
ATOM 700 C CA . LEU A 1 86 ? 1.061 -3.174 -5.150 1.00 95.31 86 LEU A CA 1
ATOM 701 C C . LEU A 1 86 ? 1.979 -3.028 -6.372 1.00 95.31 86 LEU A C 1
ATOM 703 O O . LEU A 1 86 ? 1.678 -2.246 -7.271 1.00 95.31 86 LEU A O 1
ATOM 707 N N . PHE A 1 87 ? 3.036 -3.838 -6.444 1.00 93.12 87 PHE A N 1
ATOM 708 C CA . PHE A 1 87 ? 3.948 -3.858 -7.586 1.00 93.12 87 PHE A CA 1
ATOM 709 C C . PHE A 1 87 ? 3.238 -4.236 -8.897 1.00 93.12 87 PHE A C 1
ATOM 711 O O . PHE A 1 87 ? 3.447 -3.599 -9.931 1.00 93.12 87 PHE A O 1
ATOM 718 N N . ALA A 1 88 ? 2.349 -5.231 -8.858 1.00 92.62 88 ALA A N 1
ATOM 719 C CA . ALA A 1 88 ? 1.523 -5.620 -9.996 1.00 92.62 88 ALA A CA 1
ATOM 720 C C . ALA A 1 88 ? 0.642 -4.459 -10.492 1.00 92.62 88 ALA A C 1
ATOM 722 O O . ALA A 1 88 ? 0.594 -4.185 -11.693 1.00 92.62 88 ALA A O 1
ATOM 723 N N . ALA A 1 89 ? -0.010 -3.732 -9.580 1.00 94.62 89 ALA A N 1
ATOM 724 C CA . ALA A 1 89 ? -0.806 -2.556 -9.922 1.00 94.62 89 ALA A CA 1
ATOM 725 C C . ALA A 1 89 ? 0.043 -1.440 -10.561 1.00 94.62 89 ALA A C 1
ATOM 727 O O . ALA A 1 89 ? -0.381 -0.831 -11.546 1.00 94.62 89 ALA A O 1
ATOM 728 N N . GLU A 1 90 ? 1.248 -1.190 -10.046 1.00 93.44 90 GLU A N 1
ATOM 729 C CA . GLU A 1 90 ? 2.190 -0.210 -10.604 1.00 93.44 90 GLU A CA 1
ATOM 730 C C . GLU A 1 90 ? 2.630 -0.590 -12.023 1.00 93.44 90 GLU A C 1
ATOM 732 O O . GLU A 1 90 ? 2.542 0.234 -12.937 1.00 93.44 90 GLU A O 1
ATOM 737 N N . CYS A 1 91 ? 3.011 -1.852 -12.238 1.00 91.19 91 CYS A N 1
ATOM 738 C CA . CYS A 1 91 ? 3.416 -2.351 -13.552 1.00 91.19 91 CYS A CA 1
ATOM 739 C C . CYS A 1 91 ? 2.271 -2.302 -14.577 1.00 91.19 91 CYS A C 1
ATOM 741 O O . CYS A 1 91 ? 2.479 -1.871 -15.714 1.00 91.19 91 CYS A O 1
ATOM 743 N N . LEU A 1 92 ? 1.040 -2.650 -14.173 1.00 91.19 92 LEU A N 1
ATOM 744 C CA . LEU A 1 92 ? -0.149 -2.541 -15.029 1.00 91.19 92 LEU A CA 1
ATOM 745 C C . LEU A 1 92 ? -0.385 -1.109 -15.526 1.00 91.19 92 LEU A C 1
ATOM 747 O O . LEU A 1 92 ? -0.812 -0.915 -16.666 1.00 91.19 92 LEU A O 1
ATOM 751 N N . LEU A 1 93 ? -0.146 -0.099 -14.682 1.00 90.44 93 LEU A N 1
ATOM 752 C CA . LEU A 1 93 ? -0.324 1.303 -15.069 1.00 90.44 93 LEU A CA 1
ATOM 753 C C . LEU A 1 93 ? 0.851 1.864 -15.861 1.00 90.44 93 LEU A C 1
ATOM 755 O O . LEU A 1 93 ? 0.630 2.705 -16.733 1.00 90.44 93 LEU A O 1
ATOM 759 N N . ALA A 1 94 ? 2.068 1.404 -15.575 1.00 87.25 94 ALA A N 1
ATOM 760 C CA . ALA A 1 94 ? 3.255 1.766 -16.338 1.00 87.25 94 ALA A CA 1
ATOM 761 C C . ALA A 1 94 ? 3.258 1.143 -17.745 1.00 87.25 94 ALA A C 1
ATOM 763 O O . ALA A 1 94 ? 3.997 1.598 -18.615 1.00 87.25 94 ALA A O 1
ATOM 764 N N . GLY A 1 95 ? 2.436 0.112 -17.981 1.00 80.94 95 GLY A N 1
ATOM 765 C CA . GLY A 1 95 ? 2.458 -0.655 -19.227 1.00 80.94 95 GLY A CA 1
ATOM 766 C C . GLY A 1 95 ? 3.748 -1.462 -19.387 1.00 80.94 95 GLY A C 1
ATOM 767 O O . GLY A 1 95 ? 4.116 -1.820 -20.504 1.00 80.94 95 GLY A O 1
ATOM 768 N N . THR A 1 96 ? 4.455 -1.716 -18.283 1.00 76.69 96 THR A N 1
ATOM 769 C CA . THR A 1 96 ? 5.658 -2.547 -18.258 1.00 76.69 96 THR A CA 1
ATOM 770 C C . THR A 1 96 ? 5.266 -4.018 -18.261 1.00 76.69 96 THR A C 1
ATOM 772 O O . THR A 1 96 ? 4.201 -4.385 -17.767 1.00 76.69 96 THR A O 1
ATOM 775 N N . PHE A 1 97 ? 6.113 -4.857 -18.863 1.00 56.47 97 PHE A N 1
ATOM 776 C CA . PHE A 1 97 ? 5.785 -6.248 -19.169 1.00 56.47 97 PHE A CA 1
ATOM 777 C C . PHE A 1 97 ? 5.376 -7.026 -17.910 1.00 56.47 97 PHE A C 1
ATOM 779 O O . PHE A 1 97 ? 6.199 -7.328 -17.049 1.00 56.47 97 PHE A O 1
ATOM 786 N N . LEU A 1 98 ? 4.090 -7.353 -17.840 1.00 63.59 98 LEU A N 1
ATOM 787 C CA . LEU A 1 98 ? 3.526 -8.397 -17.001 1.00 63.59 98 LEU A CA 1
ATOM 788 C C . LEU A 1 98 ? 3.039 -9.483 -17.959 1.00 63.59 98 LEU A C 1
ATOM 790 O O . LEU A 1 98 ? 2.453 -9.155 -18.992 1.00 63.59 98 LEU A O 1
ATOM 794 N N . GLU A 1 99 ? 3.255 -10.756 -17.630 1.00 64.94 99 GLU A N 1
ATOM 795 C CA . GLU A 1 99 ? 2.663 -11.895 -18.350 1.00 64.94 99 GLU A CA 1
ATOM 796 C C . GLU A 1 99 ? 1.150 -11.981 -18.065 1.00 64.94 99 GLU A C 1
ATOM 798 O O . GLU A 1 99 ? 0.645 -12.958 -17.526 1.00 64.94 99 GLU A O 1
ATOM 803 N N . VAL A 1 100 ? 0.423 -10.909 -18.373 1.00 64.62 100 VAL A N 1
ATOM 804 C CA . VAL A 1 100 ? -1.031 -10.801 -18.265 1.00 64.62 100 VAL A CA 1
ATOM 805 C C . VAL A 1 100 ? -1.562 -10.685 -19.684 1.00 64.62 100 VAL A C 1
ATOM 807 O O . VAL A 1 100 ? -1.091 -9.846 -20.458 1.00 64.62 100 VAL A O 1
ATOM 810 N N . GLU A 1 101 ? -2.534 -11.522 -20.041 1.00 70.56 101 GLU A N 1
ATOM 811 C CA . GLU A 1 101 ? -3.184 -11.419 -21.345 1.00 70.56 101 GLU A CA 1
ATOM 812 C C . GLU A 1 101 ? -3.773 -10.012 -21.524 1.00 70.56 101 GLU A C 1
ATOM 814 O O . GLU A 1 101 ? -4.383 -9.449 -20.613 1.00 70.56 101 GLU A O 1
ATOM 819 N N . GLU A 1 102 ? -3.602 -9.416 -22.708 1.00 69.56 102 GLU A N 1
ATOM 820 C CA . GLU A 1 102 ? -3.992 -8.019 -22.954 1.00 69.56 102 GLU A CA 1
ATOM 821 C C . GLU A 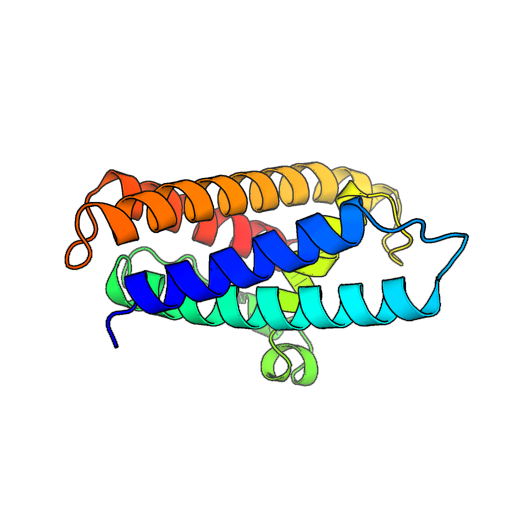1 102 ? -5.474 -7.757 -22.608 1.00 69.56 102 GLU A C 1
ATOM 823 O O . GLU A 1 102 ? -5.823 -6.691 -22.091 1.00 69.56 102 GLU A O 1
ATOM 828 N N . ALA A 1 103 ? -6.334 -8.760 -22.827 1.00 64.31 103 ALA A N 1
ATOM 829 C CA . ALA A 1 103 ? -7.758 -8.732 -22.503 1.00 64.31 103 ALA A CA 1
ATOM 830 C C . ALA A 1 103 ? -8.033 -8.595 -20.993 1.00 64.31 103 ALA A C 1
ATOM 832 O O . ALA A 1 103 ? -8.886 -7.793 -20.598 1.00 64.31 103 ALA A O 1
ATOM 833 N N . ASP A 1 104 ? -7.278 -9.302 -20.153 1.00 72.62 104 ASP A N 1
ATOM 834 C CA . ASP A 1 104 ? -7.378 -9.215 -18.692 1.00 72.62 104 ASP A CA 1
ATOM 835 C C . ASP A 1 104 ? -6.762 -7.905 -18.186 1.00 72.62 104 ASP A C 1
ATOM 837 O O . ASP A 1 104 ? -7.322 -7.218 -17.324 1.00 72.62 104 ASP A O 1
ATOM 841 N N . GLY A 1 105 ? -5.675 -7.459 -18.824 1.00 74.62 105 GLY A N 1
ATOM 842 C CA . GLY A 1 105 ? -5.049 -6.167 -18.554 1.00 74.62 105 GLY A CA 1
ATOM 843 C C . GLY A 1 105 ? -5.983 -4.970 -18.783 1.00 74.62 105 GLY A C 1
ATOM 844 O O . GLY A 1 105 ? -5.868 -3.960 -18.086 1.00 74.62 105 GLY A O 1
ATOM 845 N N . VAL A 1 106 ? -6.932 -5.036 -19.729 1.00 77.19 106 VAL A N 1
ATOM 846 C CA . VAL A 1 106 ? -7.960 -3.986 -19.932 1.00 77.19 106 VAL A CA 1
ATOM 847 C C . VAL A 1 106 ? -8.886 -3.859 -18.719 1.00 77.19 106 VAL A C 1
ATOM 849 O O . VAL A 1 106 ? -9.270 -2.743 -18.364 1.00 77.19 106 VAL A O 1
ATOM 852 N N . GLN A 1 107 ? -9.225 -4.973 -18.068 1.00 83.38 107 GLN A N 1
ATOM 853 C CA . GLN A 1 107 ? -10.133 -4.979 -16.918 1.00 83.38 107 GLN A CA 1
ATOM 854 C C . GLN A 1 107 ? -9.422 -4.604 -15.613 1.00 83.38 107 GLN A C 1
ATOM 856 O O . GLN A 1 107 ? -9.997 -3.901 -14.781 1.00 83.38 107 GLN A O 1
ATOM 861 N N . LEU A 1 108 ? -8.161 -5.018 -15.458 1.00 89.69 108 LEU A N 1
ATOM 862 C CA . LEU A 1 108 ? -7.381 -4.788 -14.240 1.00 89.69 108 LEU A CA 1
ATOM 863 C C . LEU A 1 108 ? -6.832 -3.359 -14.133 1.00 89.69 108 LEU A C 1
ATOM 865 O O . LEU A 1 108 ? -6.745 -2.816 -13.032 1.00 89.69 108 LEU A O 1
ATOM 869 N N . ARG A 1 109 ? -6.505 -2.697 -15.253 1.00 91.69 109 ARG A N 1
ATOM 870 C CA . ARG A 1 109 ? -5.929 -1.335 -15.254 1.00 91.69 109 ARG A CA 1
ATOM 871 C C . ARG A 1 109 ? -6.779 -0.285 -14.514 1.00 91.69 109 ARG A C 1
ATOM 873 O O . ARG A 1 109 ? -6.212 0.471 -13.724 1.00 91.69 109 ARG A O 1
ATOM 880 N N . PRO A 1 110 ? -8.110 -0.198 -14.708 1.00 93.69 110 PRO A N 1
ATOM 881 C CA . PRO A 1 110 ? -8.952 0.698 -13.915 1.00 93.69 110 PRO A CA 1
ATOM 882 C C . PRO A 1 110 ? -8.901 0.407 -12.410 1.00 93.69 110 PRO A C 1
ATOM 884 O O . PRO A 1 110 ? -8.879 1.341 -11.610 1.00 93.69 110 PRO A O 1
ATOM 887 N N . GLN A 1 111 ? -8.848 -0.870 -12.015 1.00 94.31 111 GLN A N 1
ATOM 888 C CA . GLN A 1 111 ? -8.758 -1.261 -10.606 1.00 94.31 111 GLN A CA 1
ATOM 889 C C . GLN A 1 111 ? -7.394 -0.903 -10.012 1.00 94.31 111 GLN A C 1
ATOM 891 O O . GLN A 1 111 ? -7.351 -0.288 -8.950 1.00 94.31 111 GLN A O 1
ATOM 896 N N . ALA A 1 112 ? -6.306 -1.185 -10.735 1.00 95.56 112 ALA A N 1
ATOM 897 C CA . ALA A 1 112 ? -4.953 -0.781 -10.365 1.00 95.56 112 ALA A CA 1
ATOM 898 C C . ALA A 1 112 ? -4.862 0.739 -10.157 1.00 95.56 112 ALA A C 1
ATOM 900 O O . ALA A 1 112 ? -4.378 1.199 -9.126 1.00 95.56 112 ALA A O 1
ATOM 901 N N . ARG A 1 113 ? -5.423 1.537 -11.079 1.00 96.62 113 ARG A N 1
ATOM 902 C CA . ARG A 1 113 ? -5.493 3.001 -10.935 1.00 96.62 113 ARG A CA 1
ATOM 903 C C . ARG A 1 113 ? -6.225 3.415 -9.664 1.00 96.62 113 ARG A C 1
ATOM 905 O O . ARG A 1 113 ? -5.705 4.229 -8.908 1.00 96.62 113 ARG A O 1
ATOM 912 N N . ASN A 1 114 ? -7.417 2.870 -9.431 1.00 97.50 114 ASN A N 1
ATOM 913 C CA . ASN A 1 114 ? -8.213 3.215 -8.254 1.00 97.50 114 ASN A CA 1
ATOM 914 C C . ASN A 1 114 ? -7.490 2.846 -6.954 1.00 97.50 114 ASN A C 1
ATOM 916 O O . ASN A 1 114 ? -7.497 3.638 -6.012 1.00 97.50 114 ASN A O 1
ATOM 920 N N . LEU A 1 115 ? -6.840 1.682 -6.921 1.00 98.00 115 LEU A N 1
ATOM 921 C CA . LEU A 1 115 ? -6.029 1.229 -5.799 1.00 98.00 115 LEU A CA 1
ATOM 922 C C . LEU A 1 115 ? -4.872 2.201 -5.516 1.00 98.00 115 LEU A C 1
ATOM 924 O O . LEU A 1 115 ? -4.758 2.692 -4.392 1.00 98.00 115 LEU A O 1
ATOM 928 N N . LEU A 1 116 ? -4.056 2.535 -6.522 1.00 97.75 116 LEU A N 1
ATOM 929 C CA . LEU A 1 116 ? -2.912 3.435 -6.331 1.00 97.75 116 LEU A CA 1
ATOM 930 C C . LEU A 1 116 ? -3.347 4.851 -5.922 1.00 97.75 116 LEU A C 1
ATOM 932 O O . LEU A 1 116 ? -2.769 5.420 -4.997 1.00 97.75 116 LEU A O 1
ATOM 936 N N . CYS A 1 117 ? -4.409 5.396 -6.528 1.00 98.19 117 CYS A N 1
ATOM 937 C CA . CYS A 1 117 ? -4.972 6.686 -6.114 1.00 98.19 117 CYS A CA 1
ATOM 938 C C . CYS A 1 117 ? -5.498 6.646 -4.669 1.00 98.19 117 CYS A C 1
ATOM 940 O O . CYS A 1 117 ? -5.324 7.602 -3.914 1.00 98.19 117 CYS A O 1
ATOM 942 N N . SER A 1 118 ? -6.127 5.540 -4.258 1.00 98.56 118 SER A N 1
ATOM 943 C CA . SER A 1 118 ? -6.588 5.370 -2.878 1.00 98.56 118 SER A CA 1
ATOM 944 C C . SER A 1 118 ? -5.424 5.272 -1.892 1.00 98.56 118 SER A C 1
ATOM 946 O O . SER A 1 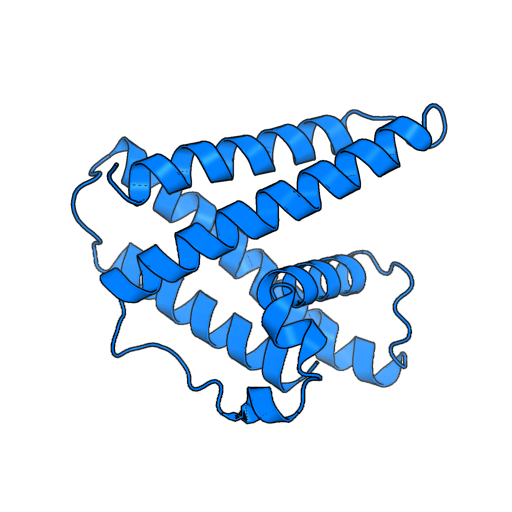118 ? -5.517 5.826 -0.798 1.00 98.56 118 SER A O 1
ATOM 948 N N . LEU A 1 119 ? -4.326 4.604 -2.262 1.00 98.50 119 LEU A N 1
ATOM 949 C CA . LEU A 1 119 ? -3.116 4.544 -1.442 1.00 98.50 119 LEU A CA 1
ATOM 950 C C . LEU A 1 119 ? -2.489 5.934 -1.277 1.00 98.50 119 LEU A C 1
ATOM 952 O O . LEU A 1 119 ? -2.116 6.308 -0.168 1.00 98.50 119 LEU A O 1
ATOM 956 N N . GLU A 1 120 ? -2.401 6.722 -2.348 1.00 98.19 120 GLU A N 1
ATOM 957 C CA . GLU A 1 120 ? -1.892 8.098 -2.293 1.00 98.19 120 GLU A CA 1
ATOM 958 C C . GLU A 1 120 ? -2.737 8.992 -1.369 1.00 98.19 120 GLU A C 1
ATOM 960 O O . GLU A 1 120 ? -2.195 9.753 -0.558 1.00 98.19 120 GLU A O 1
ATOM 965 N N . LEU A 1 121 ? -4.065 8.844 -1.416 1.00 98.44 121 LEU A N 1
ATOM 966 C CA . LEU A 1 121 ? -4.972 9.540 -0.505 1.00 98.44 121 LEU A CA 1
ATOM 967 C C . LEU A 1 121 ? -4.748 9.123 0.956 1.00 98.44 121 LEU A C 1
ATOM 969 O O . LEU A 1 121 ? -4.620 9.989 1.822 1.00 98.44 121 LEU A O 1
ATOM 973 N N . VAL A 1 122 ? -4.652 7.817 1.235 1.00 98.44 122 VAL A N 1
ATOM 974 C CA . VAL A 1 122 ? -4.341 7.301 2.580 1.00 98.44 122 VAL A CA 1
ATOM 975 C C . VAL A 1 122 ? -3.012 7.862 3.080 1.00 98.44 122 VAL A C 1
ATOM 977 O O . VAL A 1 122 ? -2.936 8.323 4.219 1.00 98.44 122 VAL A O 1
ATOM 980 N N . ARG A 1 123 ? -1.979 7.885 2.228 1.00 98.19 123 ARG A N 1
ATOM 981 C CA . ARG A 1 123 ? -0.666 8.446 2.571 1.00 98.19 123 ARG A CA 1
ATOM 982 C C . ARG A 1 123 ? -0.747 9.917 2.943 1.00 98.19 123 ARG A C 1
ATOM 984 O O . ARG A 1 123 ? -0.182 10.314 3.958 1.00 98.19 123 ARG A O 1
ATOM 991 N N . THR A 1 124 ? -1.491 10.700 2.171 1.00 97.62 124 THR A N 1
ATOM 992 C CA . THR A 1 124 ? -1.695 12.130 2.429 1.00 97.62 124 THR A CA 1
ATOM 993 C C . THR A 1 124 ? -2.393 12.355 3.769 1.00 97.62 124 THR A C 1
ATOM 995 O O . THR A 1 124 ? -1.854 13.027 4.647 1.00 97.62 124 THR A O 1
ATOM 998 N N . VAL A 1 125 ? -3.545 11.711 3.967 1.00 96.81 125 VAL A N 1
ATOM 999 C CA . VAL A 1 125 ? -4.382 11.884 5.161 1.00 96.81 125 VAL A CA 1
ATOM 1000 C C . VAL A 1 125 ? -3.673 11.403 6.429 1.00 96.81 125 VAL A C 1
ATOM 1002 O O . VAL A 1 125 ? -3.700 12.084 7.454 1.00 96.81 125 VAL A O 1
ATOM 1005 N N . LEU A 1 126 ? -2.996 10.253 6.386 1.00 96.44 126 LEU A N 1
ATOM 1006 C CA . LEU A 1 126 ? -2.261 9.752 7.547 1.00 96.44 126 LEU A CA 1
ATOM 1007 C C . LEU A 1 126 ? -1.024 10.593 7.861 1.00 96.44 126 LEU A C 1
ATOM 1009 O O . LEU A 1 126 ? -0.739 10.806 9.036 1.00 96.44 126 LEU A O 1
ATOM 1013 N N . ARG A 1 127 ? -0.313 11.115 6.853 1.00 95.81 127 ARG A N 1
ATOM 1014 C CA . ARG A 1 127 ? 0.817 12.032 7.072 1.00 95.81 127 ARG A CA 1
ATOM 1015 C C . ARG A 1 127 ? 0.362 13.304 7.791 1.00 95.81 127 ARG A C 1
ATOM 1017 O O . ARG A 1 127 ? 0.985 13.703 8.774 1.00 95.81 127 ARG A O 1
ATOM 1024 N N . GLU A 1 128 ? -0.739 13.909 7.347 1.00 94.31 128 GLU A N 1
ATOM 1025 C CA . GLU A 1 128 ? -1.345 15.077 8.002 1.00 94.31 128 GLU A CA 1
ATOM 1026 C C . GLU A 1 128 ? -1.791 14.764 9.436 1.00 94.31 128 GLU A C 1
ATOM 1028 O O . GLU A 1 128 ? -1.541 15.551 10.359 1.00 94.31 128 GLU A O 1
ATOM 1033 N N . GLN A 1 129 ? -2.393 13.588 9.645 1.00 93.69 129 GLN A N 1
ATOM 1034 C CA . GLN A 1 129 ? -2.817 13.125 10.965 1.00 93.69 129 GLN A CA 1
ATOM 1035 C C . GLN A 1 129 ? -1.627 12.926 11.914 1.00 93.69 129 GLN A C 1
ATOM 1037 O O . GLN A 1 129 ? -1.707 13.304 13.087 1.00 93.69 129 GLN A O 1
ATOM 1042 N N . SER A 1 130 ? -0.508 12.389 11.417 1.00 92.88 130 SER A N 1
ATOM 1043 C CA . SER A 1 130 ? 0.724 12.202 12.191 1.00 92.88 130 SER A CA 1
ATOM 1044 C C . SER A 1 130 ? 1.319 13.516 12.694 1.00 92.88 130 SER A C 1
ATOM 1046 O O . SER A 1 130 ? 1.887 13.538 13.786 1.00 92.88 130 SER A O 1
ATOM 1048 N N . LEU A 1 131 ? 1.177 14.600 11.927 1.00 90.50 131 LEU A N 1
ATOM 1049 C CA . LEU A 1 131 ? 1.668 15.931 12.291 1.00 90.50 131 LEU A CA 1
ATOM 1050 C C . LEU A 1 131 ? 0.703 16.684 13.216 1.00 90.50 131 LEU A C 1
ATOM 1052 O O . LEU A 1 131 ? 1.144 17.396 14.116 1.00 90.50 131 LEU A O 1
ATOM 1056 N N . SER A 1 132 ? -0.606 16.525 13.005 1.00 88.00 132 SER A N 1
ATOM 1057 C CA . SER A 1 132 ? -1.626 17.333 13.681 1.00 88.00 132 SER A CA 1
ATOM 1058 C C . SER A 1 132 ? -2.100 16.726 15.005 1.00 88.00 132 SER A C 1
ATOM 1060 O O . SER A 1 132 ? -2.192 17.432 16.009 1.00 88.00 132 SER A O 1
ATOM 1062 N N . GLN A 1 133 ? -2.440 15.430 15.029 1.00 79.50 133 GLN A N 1
ATOM 1063 C CA . GLN A 1 133 ? -3.067 14.765 16.183 1.00 79.50 133 GLN A CA 1
ATOM 1064 C C . GLN A 1 133 ? -2.683 13.269 16.256 1.00 79.50 133 GLN A C 1
ATOM 1066 O O . GLN A 1 133 ? -3.500 12.388 15.979 1.00 79.50 133 GLN A O 1
ATOM 1071 N N . PRO A 1 134 ? -1.464 12.932 16.715 1.00 73.06 134 PRO A N 1
ATOM 1072 C CA . PRO A 1 134 ? -0.898 11.579 16.635 1.00 73.06 134 PRO A CA 1
ATOM 1073 C C . PRO A 1 134 ? -1.509 10.544 17.609 1.00 73.06 134 PRO A C 1
ATOM 1075 O O . PRO A 1 134 ? -0.865 9.540 17.914 1.00 73.06 134 PRO A O 1
ATOM 1078 N N . GLY A 1 135 ? -2.698 10.799 18.167 1.00 74.19 135 GLY A N 1
ATOM 1079 C CA . GLY A 1 135 ? -3.333 9.968 19.201 1.00 74.19 135 GLY A CA 1
ATOM 1080 C C . GLY A 1 135 ? -4.785 9.566 18.934 1.00 74.19 135 GLY A C 1
ATOM 1081 O O . GLY A 1 135 ? -5.393 8.967 19.813 1.00 74.19 135 GLY A O 1
ATOM 1082 N N . SER A 1 136 ? -5.353 9.908 17.776 1.00 81.44 136 SER A N 1
ATOM 1083 C CA . SER A 1 136 ? -6.728 9.550 17.405 1.00 81.44 136 SER A CA 1
ATOM 1084 C C . SER A 1 136 ? -6.833 9.323 15.898 1.00 81.44 136 SER A C 1
ATOM 1086 O O . SER A 1 136 ? -6.041 9.882 15.138 1.00 81.44 136 SER A O 1
ATOM 1088 N N . TYR A 1 137 ? -7.828 8.539 15.480 1.00 89.94 137 TYR A N 1
ATOM 1089 C CA . TYR A 1 137 ? -8.212 8.362 14.082 1.00 89.94 137 TYR A CA 1
ATOM 1090 C C . TYR A 1 137 ? -9.635 8.899 13.870 1.00 89.94 137 TYR A C 1
ATOM 1092 O O . TYR A 1 137 ? -10.608 8.202 14.170 1.00 89.94 137 TYR A O 1
ATOM 1100 N N . PRO A 1 138 ? -9.790 10.149 13.400 1.00 92.50 138 PRO A N 1
ATOM 1101 C CA . PRO A 1 138 ? -11.103 10.725 13.141 1.00 92.50 138 PRO A CA 1
ATOM 1102 C C . PRO A 1 138 ? -11.786 10.046 11.944 1.00 92.50 138 PRO A C 1
ATOM 1104 O O . PRO A 1 138 ? -11.141 9.389 11.127 1.00 92.50 138 PRO A O 1
ATOM 1107 N N . GLU A 1 139 ? -13.097 10.247 11.805 1.00 94.25 139 GLU A N 1
ATOM 1108 C CA . GLU A 1 139 ? -13.909 9.596 10.766 1.00 94.25 139 GLU A CA 1
ATOM 1109 C C . GLU A 1 139 ? -13.373 9.751 9.326 1.00 94.25 139 GLU A C 1
ATOM 1111 O O . GLU A 1 139 ? -13.393 8.762 8.598 1.00 94.25 139 GLU A O 1
ATOM 1116 N N . PRO A 1 140 ? -12.801 10.898 8.898 1.00 93.56 140 PRO A N 1
ATOM 1117 C CA . PRO A 1 140 ? -12.190 11.003 7.572 1.00 93.56 140 PRO A CA 1
ATOM 1118 C C . PRO A 1 140 ? -11.025 10.028 7.357 1.00 93.56 140 PRO A C 1
ATOM 1120 O O . PRO A 1 140 ? -10.909 9.449 6.281 1.00 93.56 140 PRO A O 1
ATOM 1123 N N . VAL A 1 141 ? -10.194 9.799 8.384 1.00 95.69 141 VAL A N 1
ATOM 1124 C CA . VAL A 1 141 ? -9.098 8.816 8.331 1.00 95.69 141 VAL A CA 1
ATOM 1125 C C . VAL A 1 141 ? -9.666 7.403 8.210 1.00 95.69 141 VAL A C 1
ATOM 1127 O O . VAL A 1 141 ? -9.200 6.610 7.396 1.00 95.69 141 VAL A O 1
ATOM 1130 N N . ARG A 1 142 ? -10.711 7.094 8.982 1.00 96.88 142 ARG A N 1
ATOM 1131 C CA . ARG A 1 142 ? -11.385 5.788 8.941 1.00 96.88 142 ARG A CA 1
ATOM 1132 C C . ARG A 1 142 ? -11.985 5.524 7.561 1.00 96.88 142 ARG A C 1
ATOM 1134 O O . ARG A 1 142 ? -11.750 4.464 6.992 1.00 96.88 142 ARG A O 1
ATOM 1141 N N . ALA A 1 143 ? -12.675 6.508 6.988 1.00 97.88 143 ALA A N 1
ATOM 1142 C CA . ALA A 1 143 ? -13.314 6.397 5.681 1.00 97.88 143 ALA A CA 1
ATOM 1143 C C . ALA A 1 143 ? -12.315 6.093 4.551 1.00 97.88 143 ALA A C 1
ATOM 1145 O O . ALA A 1 143 ? -12.575 5.211 3.730 1.00 97.88 143 ALA A O 1
ATOM 1146 N N . VAL A 1 144 ? -11.160 6.773 4.517 1.00 98.31 144 VAL A N 1
ATOM 1147 C CA . VAL A 1 144 ? -10.140 6.504 3.485 1.00 98.31 144 VAL A CA 1
ATOM 1148 C C . VAL A 1 144 ? -9.480 5.136 3.666 1.00 98.31 144 VAL A C 1
ATOM 1150 O O . VAL A 1 144 ? -9.192 4.476 2.671 1.00 98.31 144 VAL A O 1
ATOM 1153 N N . LEU A 1 145 ? -9.300 4.674 4.910 1.00 98.44 145 LEU A N 1
ATOM 1154 C CA . LEU A 1 145 ? -8.760 3.343 5.201 1.00 98.44 145 LEU A CA 1
ATOM 1155 C C . LEU A 1 145 ? -9.723 2.226 4.782 1.00 98.44 145 LEU A C 1
ATOM 1157 O O . LEU A 1 145 ? -9.287 1.265 4.158 1.00 98.44 145 LEU A O 1
ATOM 1161 N N . VAL A 1 146 ? -11.026 2.364 5.058 1.00 98.44 146 VAL A N 1
ATOM 1162 C CA . VAL A 1 146 ? -12.045 1.390 4.617 1.00 98.44 146 VAL A CA 1
ATOM 1163 C C . VAL A 1 146 ? -12.091 1.305 3.096 1.00 98.44 146 VAL A C 1
ATOM 1165 O O . VAL A 1 146 ? -12.131 0.214 2.529 1.00 98.44 146 VAL A O 1
ATOM 1168 N N . GLN A 1 147 ? -12.073 2.455 2.420 1.00 98.44 147 GLN A N 1
ATOM 1169 C CA . GLN A 1 147 ? -12.090 2.488 0.962 1.00 98.44 147 GLN A CA 1
ATOM 1170 C C . GLN A 1 147 ? -10.831 1.846 0.368 1.00 98.44 147 GLN A C 1
ATOM 1172 O O . GLN A 1 147 ? -10.945 1.078 -0.587 1.00 98.44 147 GLN A O 1
ATOM 1177 N N . PHE A 1 148 ? -9.656 2.135 0.933 1.00 98.56 148 PHE A N 1
ATOM 1178 C CA . PHE A 1 148 ? -8.406 1.507 0.518 1.00 98.56 148 PHE A CA 1
ATOM 1179 C C . PHE A 1 148 ? -8.448 -0.008 0.715 1.00 98.56 148 PHE A C 1
ATOM 1181 O O . PHE A 1 148 ? -8.185 -0.732 -0.238 1.00 98.56 148 PHE A O 1
ATOM 1188 N N . ASP A 1 149 ? -8.846 -0.489 1.895 1.00 98.44 149 ASP A N 1
ATOM 1189 C CA . ASP A 1 149 ? -8.927 -1.921 2.195 1.00 98.44 149 ASP A CA 1
ATOM 1190 C C . ASP A 1 149 ? -9.868 -2.664 1.233 1.00 98.44 149 ASP A C 1
ATOM 1192 O O . ASP A 1 149 ? -9.507 -3.720 0.713 1.00 98.44 149 ASP A O 1
ATOM 1196 N N . ARG A 1 150 ? -11.029 -2.073 0.913 1.00 98.19 150 ARG A N 1
ATOM 1197 C CA . ARG A 1 150 ? -11.962 -2.612 -0.087 1.00 98.19 150 ARG A CA 1
ATOM 1198 C C . ARG A 1 150 ? -11.337 -2.680 -1.480 1.00 98.19 150 ARG A C 1
ATOM 1200 O O . ARG A 1 150 ? -11.417 -3.719 -2.124 1.00 98.19 150 ARG A O 1
ATOM 1207 N N . LEU A 1 151 ? -10.735 -1.589 -1.957 1.00 98.25 151 LEU A N 1
ATOM 1208 C CA . LEU A 1 151 ? -10.125 -1.545 -3.292 1.00 98.25 151 LEU A CA 1
ATOM 1209 C C . LEU A 1 151 ? -8.935 -2.503 -3.409 1.00 98.25 151 LEU A C 1
ATOM 1211 O O . LEU A 1 151 ? -8.748 -3.115 -4.458 1.00 98.25 151 LEU A O 1
ATOM 1215 N N . PHE A 1 152 ? -8.165 -2.654 -2.331 1.00 97.62 152 PHE A N 1
ATOM 1216 C CA . PHE A 1 152 ? -7.072 -3.614 -2.252 1.00 97.62 152 PHE A CA 1
ATOM 1217 C C . PHE A 1 152 ? -7.594 -5.044 -2.378 1.00 97.62 152 PHE A C 1
ATOM 1219 O O . PHE A 1 152 ? -7.109 -5.804 -3.214 1.00 97.62 152 PHE A O 1
ATOM 1226 N N . ALA A 1 153 ? -8.639 -5.380 -1.619 1.00 96.69 153 ALA A N 1
ATOM 1227 C CA . ALA A 1 153 ? -9.238 -6.705 -1.662 1.00 96.69 153 ALA A CA 1
ATOM 1228 C C . ALA A 1 153 ? -9.901 -7.017 -3.017 1.00 96.69 153 ALA A C 1
ATOM 1230 O O . ALA A 1 153 ? -9.799 -8.125 -3.540 1.00 96.69 153 ALA A O 1
ATOM 1231 N N . GLU A 1 154 ? -10.556 -6.028 -3.630 1.00 95.88 154 GLU A N 1
ATOM 1232 C CA . GLU A 1 154 ? -11.136 -6.156 -4.971 1.00 95.88 154 GLU A CA 1
ATOM 1233 C C . GLU A 1 154 ? -10.076 -6.383 -6.055 1.00 95.88 154 GLU A C 1
ATOM 1235 O O . GLU A 1 154 ? -10.345 -7.099 -7.022 1.00 95.88 154 GLU A O 1
ATOM 1240 N N . PHE A 1 155 ? -8.895 -5.776 -5.911 1.00 95.62 155 PHE A N 1
ATOM 1241 C CA . PHE A 1 155 ? -7.772 -5.993 -6.818 1.00 95.62 155 PHE A CA 1
ATOM 1242 C C . PHE A 1 155 ? -7.163 -7.386 -6.616 1.00 95.62 155 PHE A C 1
ATOM 1244 O O . PHE A 1 155 ? -7.076 -8.147 -7.575 1.00 95.62 155 PHE A O 1
ATOM 1251 N N . GLU A 1 156 ? -6.855 -7.765 -5.372 1.00 94.56 156 GLU A N 1
ATOM 1252 C CA . GLU A 1 156 ? -6.369 -9.107 -5.018 1.00 94.56 156 GLU A CA 1
ATOM 1253 C C . GLU A 1 156 ? -7.296 -10.218 -5.522 1.00 94.56 156 GLU A C 1
ATOM 1255 O O . GLU A 1 156 ? -6.838 -11.230 -6.043 1.00 94.56 156 GLU A O 1
ATOM 1260 N N . LEU A 1 157 ? -8.614 -10.051 -5.393 1.00 93.25 157 LEU A N 1
ATOM 1261 C CA . LEU A 1 157 ? -9.585 -11.042 -5.854 1.00 93.25 157 LEU A CA 1
ATOM 1262 C C . LEU A 1 157 ? -9.544 -11.242 -7.376 1.00 93.25 157 LEU A C 1
ATOM 1264 O O . LEU A 1 157 ? -9.805 -12.351 -7.845 1.00 93.25 157 LEU A O 1
ATOM 1268 N N . ARG A 1 158 ? -9.232 -10.192 -8.138 1.00 90.19 158 ARG A N 1
ATOM 1269 C CA . ARG A 1 158 ? -9.254 -10.190 -9.609 1.00 90.19 158 ARG A CA 1
ATOM 1270 C C . ARG A 1 158 ? -7.912 -10.546 -10.246 1.00 90.19 158 ARG A C 1
ATOM 1272 O O . ARG A 1 158 ? -7.936 -11.006 -11.381 1.00 90.19 158 ARG A O 1
ATOM 1279 N N . TRP A 1 159 ? -6.811 -10.320 -9.531 1.00 86.94 159 TRP A N 1
ATOM 1280 C CA . TRP A 1 159 ? -5.450 -10.694 -9.922 1.00 86.94 159 TRP A CA 1
ATOM 1281 C C . TRP A 1 159 ? -5.259 -12.211 -9.969 1.00 86.94 159 TRP A C 1
ATOM 1283 O O . TRP A 1 159 ? -4.680 -12.707 -10.951 1.00 86.94 159 TRP A O 1
#

Nearest PDB structures (foldseek):
  4pr9-assembly3_F  TM=4.326E-01  e=1.705E+00  Homo sapiens
  5l0g-assembly2_D-2  TM=3.973E-01  e=1.400E+00  Homo sapiens
  8ub3-assembly1_A  TM=2.502E-01  e=7.381E-01  synthetic construct

Sequence (159 aa):
PRLLSQFFFADERVTRVVAEINGLDAELDPQQYLVLLNQLHLSQAHLLAILERIMEECIPTQRHSRDYLVKFPEELLVDNLGNHMLFAAECLLAGTFLEVEEADGVQLRPQARNLLCSLELVRTVLREQSLSQPGSYPEPVRAVLVQFDRLFAEFELRW

InterPro domains:
  IPR051118 Lateral signaling target protein 2 [PTHR46465] (1-158)

Solvent-accessible surface area (backbone atoms only — not comparable to full-atom values): 8908 Å² total; per-residue (Å²): 132,59,65,41,60,54,42,41,58,32,50,50,49,34,53,49,44,52,52,54,56,75,70,50,58,54,89,83,38,52,67,61,44,54,52,45,52,52,50,36,54,55,29,46,40,52,35,51,57,45,48,52,56,47,42,57,74,70,39,67,90,62,65,60,82,64,81,66,57,79,78,54,61,68,68,48,63,72,70,45,43,68,45,53,53,52,52,50,28,51,32,56,71,69,69,46,96,61,103,55,59,70,75,57,46,65,65,46,36,63,46,26,50,54,34,53,54,33,49,54,49,41,53,50,55,47,44,53,37,36,75,74,46,69,84,68,78,56,69,73,57,45,53,42,50,44,52,31,46,41,40,47,44,57,42,63,73,72,107